Protein AF-A0A7C3M1H7-F1 (afdb_monomer)

Radius of gyration: 13.12 Å; Cα contacts (8 Å, |Δi|>4): 39; chains: 1; bounding box: 27×18×33 Å

Secondary structure (DSSP, 8-state):
------HHHHHHHHHHHHHHHHHSTTHHHHHHHHHHHHHHHHHHHHHHTT-----------

Mean predicted aligned error: 8.08 Å

pLDDT: mean 78.7, std 19.91, range [38.19, 98.31]

Solvent-accessible surface area (backbone atoms only — not comparable to full-atom values): 3618 Å² total; per-residue (Å²): 135,77,75,54,35,40,74,69,56,39,50,55,49,51,56,46,29,54,52,33,34,71,7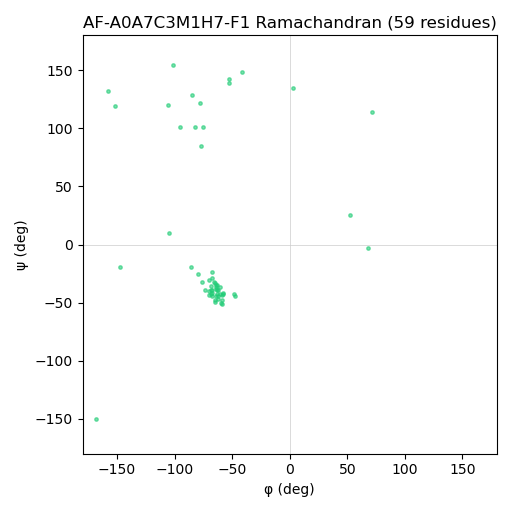6,36,84,69,41,18,60,53,50,54,50,51,55,52,52,52,49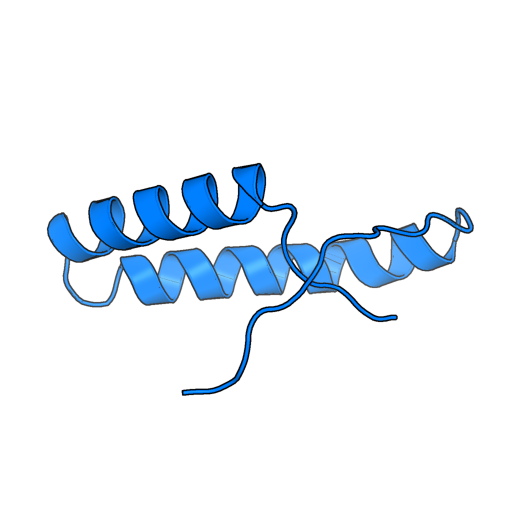,64,69,46,48,69,55,35,66,73,67,77,51,80,64,79,30,61,73,83,76,83,135

Foldseek 3Di:
DDDAAAPVRVVVLVVQLVVLCVVDNCRSVVVVVVVVVVCVVCVVVCVVVVNDPDHHHDDDD

Nearest PDB structures (foldseek):
  8c24-assembly1_B  TM=8.645E-01  e=7.889E+00  Mycobacterium tuberculosis H37Rv

Structure (mmCIF, N/CA/C/O backbone):
data_AF-A0A7C3M1H7-F1
#
_entry.id   AF-A0A7C3M1H7-F1
#
loop_
_atom_site.group_PDB
_atom_site.id
_atom_site.type_symbol
_atom_site.label_atom_id
_atom_site.label_alt_id
_atom_site.label_comp_id
_atom_site.label_asym_id
_atom_site.label_entity_id
_atom_site.label_seq_id
_atom_site.pdbx_PDB_ins_code
_atom_site.Cartn_x
_atom_site.Cartn_y
_atom_site.Cartn_z
_atom_site.occupancy
_atom_site.B_iso_or_equiv
_atom_site.auth_seq_id
_atom_site.auth_comp_id
_atom_site.auth_asym_id
_atom_site.auth_atom_id
_atom_site.pdbx_PDB_model_num
ATOM 1 N N . MET A 1 1 ? 10.254 -10.608 -12.381 1.00 50.72 1 MET A N 1
ATOM 2 C CA . MET A 1 1 ? 10.266 -9.133 -12.280 1.00 50.72 1 MET A CA 1
ATOM 3 C C . MET A 1 1 ? 10.160 -8.785 -10.807 1.00 50.72 1 MET A C 1
ATOM 5 O O . MET A 1 1 ? 9.262 -9.323 -10.172 1.00 50.72 1 MET A O 1
ATOM 9 N N . LYS A 1 2 ? 11.084 -7.996 -10.249 1.00 53.12 2 LYS A N 1
ATOM 10 C CA . LYS A 1 2 ? 11.016 -7.570 -8.844 1.00 53.12 2 LYS A CA 1
ATOM 11 C C . LYS A 1 2 ? 10.349 -6.188 -8.815 1.00 53.12 2 LYS A C 1
ATOM 13 O O . LYS A 1 2 ? 10.981 -5.217 -9.207 1.00 53.12 2 LYS A O 1
ATOM 18 N N . VAL A 1 3 ? 9.062 -6.160 -8.468 1.00 60.75 3 VAL A N 1
ATOM 19 C CA . VAL A 1 3 ? 8.258 -4.946 -8.207 1.00 60.75 3 VAL A CA 1
ATOM 20 C C . VAL A 1 3 ? 8.143 -4.779 -6.694 1.00 60.75 3 VAL A C 1
ATOM 22 O O . VAL A 1 3 ? 8.327 -5.746 -5.958 1.00 60.75 3 VAL A O 1
ATOM 25 N N . GLU A 1 4 ? 7.945 -3.553 -6.232 1.00 67.94 4 GLU A N 1
ATOM 26 C CA . GLU A 1 4 ? 8.391 -3.044 -4.934 1.00 67.94 4 GLU A CA 1
ATOM 27 C C . GLU A 1 4 ? 7.698 -1.653 -4.661 1.00 67.94 4 GLU A C 1
ATOM 29 O O . GLU A 1 4 ? 6.629 -1.470 -5.237 1.00 67.94 4 GLU A O 1
ATOM 34 N N . PHE A 1 5 ? 8.250 -0.651 -3.922 1.00 71.31 5 PHE A N 1
ATOM 35 C CA . PHE A 1 5 ? 7.714 0.755 -3.842 1.00 71.31 5 PHE A CA 1
ATOM 36 C C . PHE A 1 5 ? 8.767 1.882 -3.553 1.00 71.31 5 PHE A C 1
ATOM 38 O O . PHE A 1 5 ? 9.400 1.867 -2.496 1.00 71.31 5 PHE A O 1
ATOM 45 N N . LEU A 1 6 ? 8.956 2.891 -4.455 1.00 84.94 6 LEU A N 1
ATOM 46 C CA . LEU A 1 6 ? 9.943 4.006 -4.292 1.00 84.94 6 LEU A CA 1
ATOM 47 C C . LEU A 1 6 ? 9.697 4.651 -2.933 1.00 84.94 6 LEU A C 1
ATOM 49 O O . LEU A 1 6 ? 8.539 4.862 -2.614 1.00 84.94 6 LEU A O 1
ATOM 53 N N . LYS A 1 7 ? 10.721 5.078 -2.178 1.00 85.31 7 LYS A N 1
ATOM 54 C CA . LYS A 1 7 ? 10.499 5.577 -0.802 1.00 85.31 7 LYS A CA 1
ATOM 55 C C . LYS A 1 7 ? 9.358 6.605 -0.682 1.00 85.31 7 LYS A C 1
ATOM 57 O O . LYS A 1 7 ? 8.560 6.488 0.235 1.00 85.31 7 LYS A O 1
ATOM 62 N N . LEU A 1 8 ? 9.261 7.564 -1.607 1.00 88.62 8 LEU A N 1
ATOM 63 C CA . LEU A 1 8 ? 8.153 8.527 -1.627 1.00 88.62 8 LEU A CA 1
ATOM 64 C C . LEU A 1 8 ? 6.804 7.864 -1.960 1.00 88.62 8 LEU A C 1
ATOM 66 O O . LEU A 1 8 ? 5.830 8.111 -1.269 1.00 88.62 8 LEU A O 1
ATOM 70 N N . ALA A 1 9 ? 6.763 6.979 -2.956 1.00 87.31 9 ALA A N 1
ATOM 71 C CA . ALA A 1 9 ? 5.558 6.240 -3.332 1.00 87.31 9 ALA A CA 1
ATOM 72 C C . ALA A 1 9 ? 5.110 5.226 -2.258 1.00 87.31 9 ALA A C 1
ATOM 74 O O . ALA A 1 9 ? 3.923 4.952 -2.150 1.00 87.31 9 ALA A O 1
ATOM 75 N N . GLN A 1 10 ? 6.035 4.679 -1.457 1.00 89.56 10 GLN A N 1
ATOM 76 C CA . GLN A 1 10 ? 5.710 3.885 -0.269 1.00 89.56 10 GLN A CA 1
ATOM 77 C C . GLN A 1 10 ? 5.020 4.767 0.773 1.00 89.56 10 GLN A C 1
ATOM 79 O O . GLN A 1 10 ? 3.962 4.397 1.253 1.00 89.56 10 GLN A O 1
ATOM 84 N N . GLN A 1 11 ? 5.566 5.956 1.060 1.00 92.81 11 GLN A N 1
ATOM 85 C CA . GLN A 1 11 ? 4.932 6.905 1.982 1.00 92.81 11 GLN A CA 1
ATOM 86 C C . GLN A 1 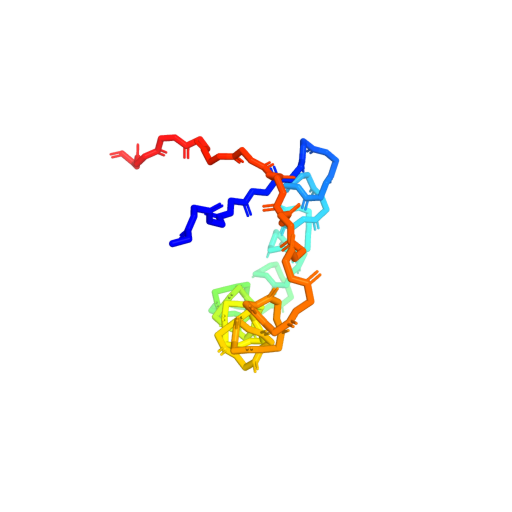11 ? 3.541 7.334 1.486 1.00 92.81 11 GLN A C 1
ATOM 88 O O . GLN A 1 11 ? 2.601 7.338 2.267 1.00 92.81 11 GLN A O 1
ATOM 93 N N . GLU A 1 12 ? 3.379 7.609 0.188 1.00 94.50 12 GLU A N 1
ATOM 94 C CA . GLU A 1 12 ? 2.071 7.915 -0.414 1.00 94.50 12 GLU A CA 1
ATOM 95 C C . GLU A 1 12 ? 1.083 6.734 -0.325 1.00 94.50 12 GLU A C 1
ATOM 97 O O . GLU A 1 12 ? -0.114 6.954 -0.142 1.00 94.50 12 GLU A O 1
ATOM 102 N N . LEU A 1 13 ? 1.561 5.486 -0.433 1.00 92.94 13 LEU A N 1
ATOM 103 C CA . LEU A 1 13 ? 0.739 4.284 -0.262 1.00 92.94 13 LEU A CA 1
ATOM 104 C C . LEU A 1 13 ? 0.318 4.085 1.201 1.00 92.9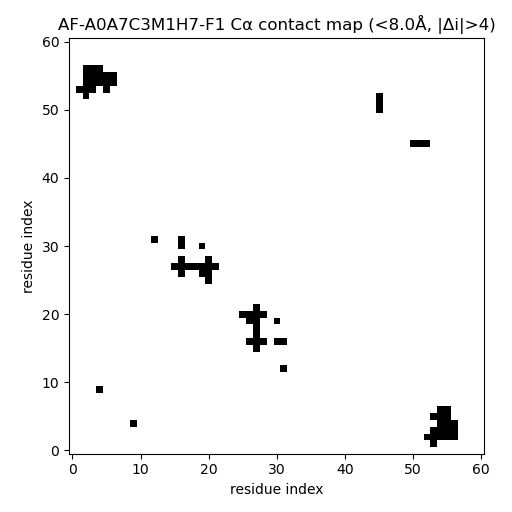4 13 LEU A C 1
ATOM 106 O O . LEU A 1 13 ? -0.844 3.769 1.453 1.00 92.94 13 LEU A O 1
ATOM 110 N N . ASP A 1 14 ? 1.246 4.284 2.139 1.00 94.69 14 ASP A N 1
ATOM 111 C CA . ASP A 1 14 ? 1.020 4.164 3.582 1.00 94.69 14 ASP A CA 1
ATOM 112 C C . ASP A 1 14 ? 0.018 5.238 4.057 1.00 94.69 14 ASP A C 1
ATOM 114 O O . ASP A 1 14 ? -1.003 4.905 4.661 1.00 94.69 14 ASP A O 1
ATOM 118 N N . ASP A 1 15 ? 0.235 6.508 3.684 1.00 97.25 15 ASP A N 1
ATOM 119 C CA . ASP A 1 15 ? -0.664 7.637 3.980 1.00 97.25 15 ASP A CA 1
ATOM 120 C C . ASP A 1 15 ? -2.082 7.394 3.415 1.00 97.25 15 ASP A C 1
ATOM 122 O O . ASP A 1 15 ? -3.093 7.677 4.069 1.00 97.25 15 ASP A O 1
ATOM 126 N N . ALA A 1 16 ? -2.180 6.852 2.193 1.00 96.88 16 ALA A N 1
ATOM 127 C CA . ALA A 1 16 ? -3.460 6.526 1.568 1.00 96.88 16 ALA A CA 1
ATOM 128 C C . ALA A 1 16 ? -4.159 5.338 2.251 1.00 96.88 16 ALA A C 1
ATOM 130 O O . ALA A 1 16 ? -5.376 5.386 2.454 1.00 96.88 16 ALA A O 1
ATOM 131 N N . PHE A 1 17 ? -3.414 4.297 2.640 1.00 97.44 17 PHE A N 1
ATOM 132 C CA . PHE A 1 17 ? -3.942 3.174 3.417 1.00 97.44 17 PHE A CA 1
ATOM 133 C C . PHE A 1 17 ? -4.527 3.656 4.751 1.00 97.44 17 PHE A C 1
ATOM 135 O O . PHE A 1 17 ? -5.689 3.360 5.038 1.00 97.44 17 PHE A O 1
ATOM 142 N N . GLU A 1 18 ? -3.767 4.441 5.526 1.00 97.62 18 GLU A N 1
ATOM 143 C CA . GLU A 1 18 ? -4.219 4.983 6.814 1.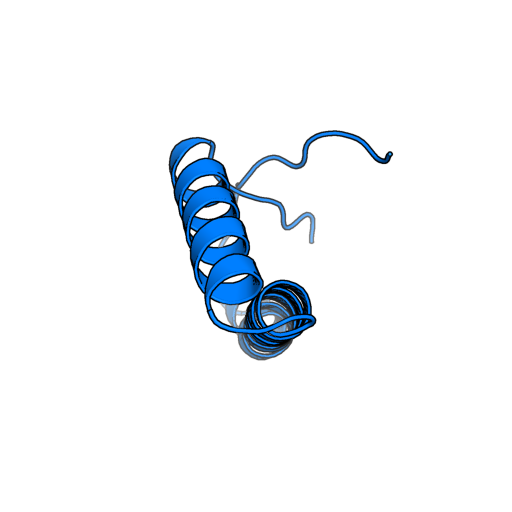00 97.62 18 GLU A CA 1
ATOM 144 C C . GLU A 1 18 ? -5.477 5.847 6.653 1.00 97.62 18 GLU A C 1
ATOM 146 O O . GLU A 1 18 ? -6.434 5.704 7.420 1.00 97.62 18 GLU A O 1
ATOM 151 N N . TYR A 1 19 ? -5.518 6.700 5.622 1.00 98.12 19 TYR A N 1
ATOM 152 C CA . TYR A 1 19 ? -6.695 7.513 5.320 1.00 98.12 19 TYR A CA 1
ATOM 153 C C . TYR A 1 19 ? -7.935 6.657 5.034 1.00 98.12 19 TYR A C 1
ATOM 155 O O . TYR A 1 19 ? -8.995 6.907 5.615 1.00 98.12 19 TYR A O 1
ATOM 163 N N . TYR A 1 20 ? -7.826 5.660 4.150 1.00 97.81 20 TYR A N 1
ATOM 164 C CA . TYR A 1 20 ? -8.965 4.827 3.762 1.00 97.81 20 TYR A CA 1
ATOM 165 C C . TYR A 1 20 ? -9.454 3.937 4.905 1.00 97.81 20 TYR A C 1
ATOM 167 O O . TYR A 1 20 ? -10.663 3.875 5.131 1.00 97.81 20 TYR A O 1
ATOM 175 N N . GLU A 1 21 ? -8.546 3.322 5.663 1.00 97.62 21 GLU A N 1
ATOM 176 C CA . GLU A 1 21 ? -8.898 2.489 6.818 1.00 97.62 21 GLU A CA 1
ATOM 177 C C . GLU A 1 21 ? -9.549 3.314 7.945 1.00 97.62 21 GLU A C 1
ATOM 179 O O . GLU A 1 21 ? -10.466 2.841 8.620 1.00 97.62 21 GLU A O 1
ATOM 184 N N . TYR A 1 22 ? -9.158 4.587 8.095 1.00 97.81 22 TYR A N 1
ATOM 185 C CA . TYR A 1 22 ? -9.841 5.536 8.979 1.00 97.81 22 TYR A CA 1
ATOM 186 C C . TYR A 1 22 ? -11.252 5.916 8.488 1.00 97.81 22 TYR A C 1
ATOM 188 O O . TYR A 1 22 ? -12.148 6.097 9.315 1.00 97.81 22 TYR A O 1
ATOM 196 N N . GLN A 1 23 ? -11.485 6.036 7.170 1.00 98.31 23 GLN A N 1
ATOM 197 C CA . GLN A 1 23 ? -12.836 6.298 6.639 1.00 98.31 23 GLN A CA 1
ATOM 198 C C . GLN A 1 23 ? -13.780 5.107 6.852 1.00 98.31 23 GLN A C 1
ATOM 200 O O . GLN A 1 23 ? -14.957 5.297 7.168 1.00 98.31 23 GLN A O 1
ATOM 205 N N . GLN A 1 24 ? -13.288 3.885 6.636 1.00 98.06 24 GLN A N 1
ATOM 206 C CA . GLN A 1 24 ? -14.064 2.658 6.772 1.00 98.06 24 GLN A CA 1
ATOM 207 C C . GLN A 1 24 ? -13.128 1.464 7.004 1.00 98.06 24 GLN A C 1
ATOM 209 O O . GLN A 1 24 ? -12.203 1.244 6.229 1.00 98.06 24 GLN A O 1
ATOM 214 N N . THR A 1 25 ? -13.439 0.637 8.005 1.00 96.75 25 THR A N 1
ATOM 215 C CA . THR A 1 25 ? -12.754 -0.644 8.236 1.00 96.75 25 THR A CA 1
ATOM 216 C C . THR A 1 25 ? -12.741 -1.515 6.975 1.00 96.75 25 THR A C 1
ATOM 218 O O . THR A 1 25 ? -13.742 -1.586 6.255 1.00 96.75 25 THR A O 1
ATOM 221 N N . ASP A 1 26 ? -11.609 -2.168 6.722 1.00 97.31 26 ASP A N 1
ATOM 222 C CA . ASP A 1 26 ? -11.270 -2.959 5.531 1.00 97.31 26 ASP A CA 1
ATOM 223 C C . ASP A 1 26 ? -11.107 -2.155 4.219 1.00 97.31 26 ASP A C 1
ATO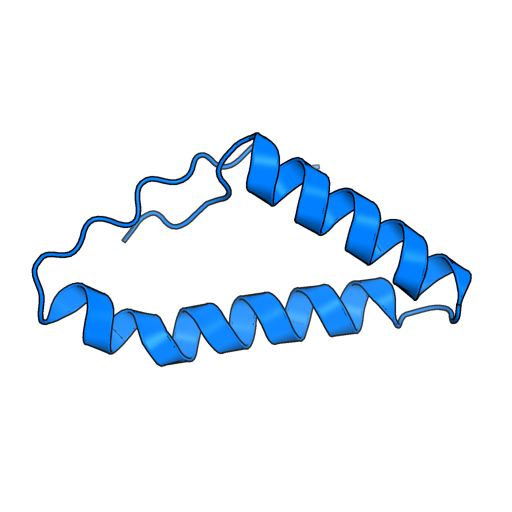M 225 O O . ASP A 1 26 ? -10.756 -2.730 3.182 1.00 97.31 26 ASP A O 1
ATOM 229 N N . LEU A 1 27 ? -11.339 -0.834 4.200 1.00 97.31 27 LEU A N 1
ATOM 230 C CA . LEU A 1 27 ? -11.214 -0.040 2.970 1.00 97.31 27 LEU A CA 1
ATOM 231 C C . LEU A 1 27 ? -9.752 0.232 2.592 1.00 97.31 27 LEU A C 1
ATOM 233 O O . LEU A 1 27 ? -9.453 0.265 1.396 1.00 97.31 27 LEU A O 1
ATOM 237 N N . GLY A 1 28 ? -8.843 0.359 3.565 1.00 97.25 28 GLY A N 1
ATOM 238 C CA . GLY A 1 28 ? -7.408 0.498 3.295 1.00 97.25 28 GLY A CA 1
ATOM 239 C C . GLY A 1 28 ? -6.846 -0.760 2.633 1.00 97.25 28 GLY A C 1
ATOM 240 O O . GLY A 1 28 ? -6.155 -0.684 1.615 1.00 97.25 28 GLY A O 1
ATOM 241 N N . TYR A 1 29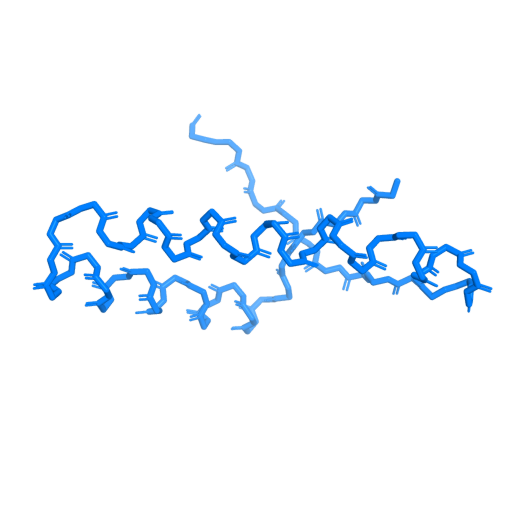 ? -7.230 -1.934 3.140 1.00 95.56 29 TYR A N 1
ATOM 242 C CA . TYR A 1 29 ? -6.835 -3.226 2.570 1.00 95.56 29 TYR A CA 1
ATOM 243 C C . TYR A 1 29 ? -7.349 -3.413 1.137 1.00 95.56 29 TYR A C 1
ATOM 245 O O . TYR A 1 29 ? -6.584 -3.807 0.257 1.00 95.56 29 TYR A O 1
ATOM 253 N N . ARG A 1 30 ? -8.616 -3.062 0.876 1.00 97.12 30 ARG A N 1
ATOM 254 C CA . ARG A 1 30 ? -9.211 -3.107 -0.473 1.00 97.12 30 ARG A CA 1
ATOM 255 C C . ARG A 1 30 ? -8.546 -2.131 -1.447 1.00 97.12 30 ARG A C 1
ATOM 257 O O . ARG A 1 30 ? -8.387 -2.457 -2.618 1.00 97.12 30 ARG A O 1
ATOM 264 N N . PHE A 1 31 ? -8.146 -0.948 -0.980 1.00 95.50 31 PHE A N 1
ATOM 265 C CA . PHE A 1 31 ? -7.373 -0.002 -1.787 1.00 95.50 31 PHE A CA 1
ATOM 266 C C . PHE A 1 31 ? -6.011 -0.590 -2.190 1.00 95.50 31 PHE A C 1
ATOM 268 O O . PHE A 1 31 ? -5.656 -0.565 -3.368 1.00 95.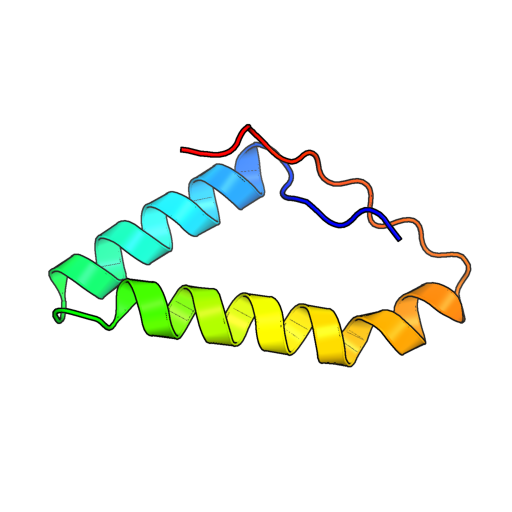50 31 PHE A O 1
ATOM 275 N N . VAL A 1 32 ? -5.280 -1.179 -1.239 1.00 94.00 32 VAL A N 1
ATOM 276 C CA . VAL A 1 32 ? -3.977 -1.815 -1.497 1.00 94.00 32 VAL A CA 1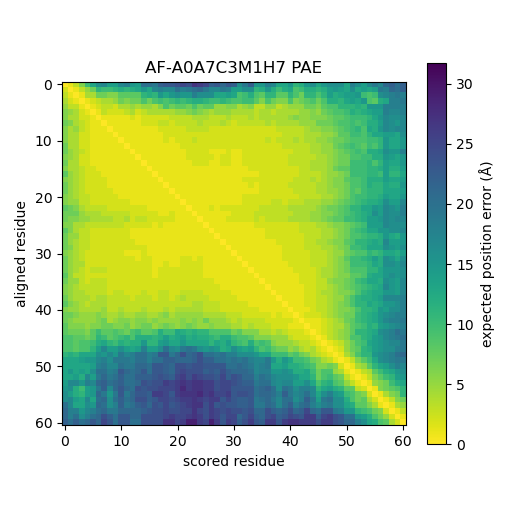
ATOM 277 C C . VAL A 1 32 ? -4.105 -3.026 -2.437 1.00 94.00 32 VAL A C 1
ATOM 279 O O . VAL A 1 32 ? -3.272 -3.196 -3.327 1.00 94.00 32 VAL A O 1
ATOM 282 N N . GLU A 1 33 ? -5.163 -3.832 -2.302 1.00 94.69 33 GLU A N 1
ATOM 283 C CA . GLU A 1 33 ? -5.474 -4.934 -3.227 1.00 94.69 33 GLU A CA 1
ATOM 284 C C . GLU A 1 33 ? -5.661 -4.435 -4.671 1.00 94.69 33 GLU A C 1
ATOM 286 O O . GLU A 1 33 ? -5.022 -4.953 -5.588 1.00 94.69 33 GLU A O 1
ATOM 291 N N . GLU A 1 34 ? -6.449 -3.375 -4.881 1.00 94.81 34 GLU A N 1
ATOM 292 C CA . GLU A 1 34 ? -6.654 -2.786 -6.212 1.00 94.81 34 GLU A CA 1
ATOM 293 C C . GLU A 1 34 ? -5.370 -2.188 -6.813 1.00 94.81 34 GLU A C 1
ATOM 295 O O . GLU A 1 34 ? -5.136 -2.304 -8.020 1.00 94.81 34 GLU A O 1
ATOM 300 N N . VAL A 1 35 ? -4.488 -1.615 -5.987 1.00 91.12 35 VAL A N 1
ATOM 301 C CA . VAL A 1 35 ? -3.161 -1.150 -6.429 1.00 91.12 35 VAL A CA 1
ATOM 302 C C . VAL A 1 35 ? -2.296 -2.322 -6.919 1.00 91.12 35 VAL A C 1
ATOM 304 O O . VAL A 1 35 ? -1.671 -2.222 -7.979 1.00 91.12 35 VAL A O 1
ATOM 307 N N . TYR A 1 36 ? -2.301 -3.463 -6.221 1.00 87.88 36 TYR A N 1
ATOM 308 C CA . TYR A 1 36 ? -1.599 -4.666 -6.686 1.00 87.88 36 TYR A CA 1
ATOM 309 C C . TYR A 1 36 ? -2.240 -5.286 -7.938 1.00 87.88 36 TYR A C 1
ATOM 311 O O . TYR A 1 36 ? -1.513 -5.663 -8.863 1.00 87.88 36 TYR A O 1
ATOM 319 N N . ASN A 1 37 ? -3.573 -5.310 -8.031 1.00 89.81 37 ASN A N 1
ATOM 320 C CA . ASN A 1 37 ? -4.294 -5.739 -9.235 1.00 89.81 37 ASN A CA 1
ATOM 321 C C . ASN A 1 37 ? -3.902 -4.884 -10.455 1.00 89.81 37 ASN A C 1
ATOM 323 O O . ASN A 1 37 ? -3.635 -5.418 -11.536 1.00 89.81 37 ASN A O 1
ATOM 327 N N . ALA A 1 38 ? -3.780 -3.563 -10.282 1.00 88.56 38 ALA A N 1
ATOM 328 C CA . ALA A 1 38 ? -3.318 -2.657 -11.331 1.00 88.56 38 ALA A CA 1
ATOM 329 C C . ALA A 1 38 ? -1.873 -2.956 -11.780 1.00 88.56 38 ALA A C 1
ATOM 331 O O . ALA A 1 38 ? -1.594 -2.938 -12.984 1.00 88.56 38 ALA A O 1
ATOM 332 N N . PHE A 1 39 ? -0.962 -3.295 -10.858 1.00 84.31 39 PHE A N 1
ATOM 333 C CA . PHE A 1 39 ? 0.396 -3.721 -11.226 1.00 84.31 39 PHE A CA 1
ATOM 334 C C . PHE A 1 39 ? 0.414 -5.018 -12.038 1.00 84.31 39 PHE A C 1
ATOM 336 O O . PHE A 1 39 ? 1.185 -5.128 -12.997 1.00 84.31 39 PHE A O 1
ATOM 343 N N . ASP A 1 40 ? -0.442 -5.981 -11.705 1.00 84.56 40 ASP A N 1
ATOM 344 C CA . ASP A 1 40 ? -0.525 -7.252 -12.426 1.00 84.56 40 ASP A CA 1
ATOM 345 C C . ASP A 1 40 ? -1.120 -7.086 -13.834 1.00 84.56 40 ASP A C 1
ATOM 347 O O . ASP A 1 40 ? -0.677 -7.770 -14.761 1.00 84.56 40 ASP A O 1
ATOM 351 N N . LEU A 1 41 ? -2.011 -6.107 -14.035 1.00 87.19 41 LEU A N 1
ATOM 352 C CA . LEU A 1 41 ? -2.507 -5.710 -15.360 1.00 87.19 41 LEU A CA 1
ATOM 353 C C . LEU A 1 41 ? -1.432 -5.050 -16.240 1.00 87.19 41 LEU A C 1
ATOM 355 O O . LEU A 1 41 ? -1.383 -5.324 -17.441 1.00 87.19 41 LEU A O 1
ATOM 359 N N . ILE A 1 42 ? -0.558 -4.199 -15.683 1.00 81.88 42 ILE A N 1
ATOM 360 C CA . ILE A 1 42 ? 0.495 -3.524 -16.473 1.00 81.88 42 ILE A CA 1
ATOM 361 C C . ILE A 1 42 ? 1.778 -4.355 -16.624 1.00 81.88 42 ILE A C 1
ATOM 363 O O . ILE A 1 42 ? 2.556 -4.117 -17.551 1.00 81.88 42 ILE A O 1
ATOM 367 N N . ARG A 1 43 ? 2.000 -5.361 -15.766 1.00 77.62 43 ARG A N 1
ATOM 368 C CA . ARG A 1 43 ? 3.178 -6.250 -15.779 1.00 77.62 43 ARG A CA 1
ATOM 369 C C . ARG A 1 43 ? 3.520 -6.820 -17.171 1.00 77.62 43 ARG A C 1
ATOM 371 O O . ARG A 1 43 ? 4.700 -6.770 -17.520 1.00 77.62 43 ARG A O 1
ATOM 378 N N . PRO A 1 44 ? 2.571 -7.308 -18.001 1.00 79.44 44 PRO A N 1
ATOM 379 C CA . PRO A 1 44 ? 2.877 -7.787 -19.353 1.00 79.44 44 PRO A CA 1
ATOM 380 C C . PRO A 1 44 ? 3.385 -6.688 -20.298 1.00 79.44 44 PRO A C 1
ATOM 382 O O . PRO A 1 44 ? 4.231 -6.957 -21.146 1.00 79.44 44 PRO A O 1
ATOM 385 N N . PHE A 1 45 ? 2.907 -5.449 -20.143 1.00 75.00 45 PHE A N 1
ATOM 386 C CA . PHE A 1 45 ? 3.343 -4.315 -20.961 1.00 75.00 45 PHE A CA 1
ATOM 387 C C . PHE A 1 45 ? 4.750 -3.851 -20.579 1.00 75.00 45 PHE A C 1
ATOM 389 O O . PHE A 1 45 ? 5.553 -3.561 -21.459 1.00 75.00 45 PHE A O 1
ATOM 396 N N . LEU A 1 46 ? 5.089 -3.844 -19.287 1.00 69.19 46 LEU A N 1
ATOM 397 C CA . LEU A 1 46 ? 6.434 -3.482 -18.821 1.00 69.19 46 LEU A CA 1
ATOM 398 C C . LEU A 1 46 ? 7.517 -4.417 -19.390 1.00 69.19 46 LEU A C 1
ATOM 400 O O . LEU A 1 46 ? 8.591 -3.955 -19.775 1.00 69.19 46 LEU A O 1
ATOM 404 N N . LEU A 1 47 ? 7.198 -5.710 -19.538 1.00 65.50 47 LEU A N 1
ATOM 405 C CA . LEU A 1 47 ? 8.059 -6.703 -20.192 1.00 65.50 47 LEU A CA 1
ATOM 406 C C . LEU A 1 47 ? 8.226 -6.475 -21.707 1.00 65.50 47 LEU A C 1
ATOM 408 O O . LEU A 1 47 ? 9.215 -6.928 -22.274 1.00 65.50 47 LEU A O 1
ATOM 412 N N . LEU A 1 48 ? 7.286 -5.791 -22.371 1.00 66.31 48 LEU A N 1
ATOM 413 C CA . LEU A 1 48 ? 7.339 -5.516 -23.813 1.00 66.31 48 LEU A CA 1
ATOM 414 C C . LEU A 1 48 ? 8.273 -4.342 -24.162 1.00 66.31 48 LEU A C 1
ATOM 416 O O . LEU A 1 48 ? 8.785 -4.278 -25.277 1.00 66.31 48 LEU A O 1
ATOM 420 N N . PHE A 1 49 ? 8.490 -3.420 -23.221 1.00 61.03 49 PHE A N 1
ATOM 421 C CA . PHE A 1 49 ? 9.276 -2.195 -23.422 1.00 61.03 49 PHE A CA 1
ATOM 422 C C . PHE A 1 49 ? 10.676 -2.235 -22.781 1.00 61.03 49 PHE A C 1
ATOM 424 O O . PHE A 1 49 ? 11.322 -1.194 -22.690 1.00 61.03 49 PHE A O 1
ATOM 431 N N . ASP A 1 50 ? 11.125 -3.402 -22.298 1.00 57.19 50 ASP A N 1
ATOM 432 C CA . ASP A 1 50 ? 12.350 -3.569 -21.484 1.00 57.19 50 ASP A CA 1
ATOM 433 C C . ASP A 1 50 ? 12.397 -2.612 -20.261 1.00 57.19 50 ASP A C 1
ATOM 435 O O . ASP A 1 50 ? 13.447 -2.232 -19.731 1.00 57.19 50 ASP A O 1
ATOM 439 N N . ALA A 1 51 ? 11.214 -2.194 -19.798 1.00 55.31 51 ALA A N 1
ATOM 440 C CA . ALA A 1 51 ? 11.046 -1.130 -18.824 1.00 55.31 51 ALA A CA 1
ATOM 441 C C . ALA A 1 51 ? 11.246 -1.671 -17.404 1.00 55.31 51 ALA A C 1
ATOM 443 O O . ALA A 1 51 ? 10.350 -2.267 -16.801 1.00 55.31 51 ALA A O 1
ATOM 444 N N . THR A 1 52 ? 12.431 -1.433 -16.838 1.00 52.69 52 THR A N 1
ATOM 445 C CA . THR A 1 52 ? 12.712 -1.800 -15.446 1.00 52.69 52 THR A CA 1
ATOM 446 C C . THR A 1 52 ? 12.035 -0.814 -14.492 1.00 52.69 52 THR A C 1
ATOM 448 O O . THR A 1 52 ? 12.548 0.273 -14.236 1.00 52.69 52 THR A O 1
ATOM 451 N N . VAL A 1 53 ? 10.899 -1.212 -13.917 1.00 55.97 53 VAL A N 1
ATOM 452 C CA . VAL A 1 53 ? 10.273 -0.506 -12.787 1.00 55.97 53 VAL A CA 1
ATOM 453 C C . VAL A 1 53 ? 11.050 -0.851 -11.505 1.00 55.97 53 VAL A C 1
ATOM 455 O O . VAL A 1 53 ? 10.722 -1.804 -10.804 1.00 55.97 53 VAL A O 1
ATOM 458 N N . ILE A 1 54 ? 12.144 -0.115 -11.256 1.00 46.44 54 ILE A N 1
ATOM 459 C CA . ILE A 1 54 ? 13.008 -0.228 -10.059 1.00 46.44 54 ILE A CA 1
ATOM 460 C C . ILE A 1 54 ? 12.331 0.467 -8.900 1.00 46.44 54 ILE A C 1
ATOM 462 O O . ILE A 1 54 ? 12.073 1.666 -9.032 1.00 46.44 54 ILE A O 1
ATOM 466 N N . VAL A 1 55 ? 12.059 -0.213 -7.777 1.00 52.50 55 VAL A N 1
ATOM 467 C CA . VAL A 1 55 ? 11.150 0.442 -6.834 1.00 52.50 55 VAL A CA 1
ATOM 468 C C . VAL A 1 55 ? 11.394 0.166 -5.303 1.00 52.50 55 VAL A C 1
ATOM 470 O O . VAL A 1 55 ? 11.179 1.093 -4.555 1.00 52.50 55 VAL A O 1
ATOM 473 N N . TYR A 1 56 ? 12.099 -0.886 -4.815 1.00 40.09 56 TYR A N 1
ATOM 474 C CA . TYR A 1 56 ? 12.467 -1.241 -3.381 1.00 40.09 56 TYR A CA 1
ATOM 475 C C . TYR A 1 56 ? 11.373 -1.744 -2.366 1.00 40.09 56 TYR A C 1
ATOM 477 O O . TYR A 1 56 ? 10.448 -1.012 -2.047 1.00 40.09 56 TYR A O 1
ATOM 485 N N . SER A 1 57 ? 11.434 -3.010 -1.886 1.00 38.44 57 SER A N 1
ATOM 486 C CA . SER A 1 57 ? 10.470 -3.652 -0.938 1.00 38.44 57 SER A CA 1
ATOM 487 C C . SER A 1 57 ? 11.053 -3.797 0.484 1.00 38.44 57 SER A C 1
ATOM 489 O O . SER A 1 57 ? 12.060 -4.499 0.643 1.00 38.44 57 SER A O 1
ATOM 491 N N . PRO A 1 58 ? 10.438 -3.199 1.527 1.00 39.31 58 PRO A N 1
ATOM 492 C CA . PRO A 1 58 ? 10.800 -3.447 2.917 1.00 39.31 58 PRO A CA 1
ATOM 493 C C . PRO A 1 58 ? 10.086 -4.693 3.464 1.00 39.31 58 PRO A C 1
ATOM 495 O O . PRO A 1 58 ? 8.874 -4.817 3.359 1.00 39.31 58 PRO A O 1
ATOM 498 N N . ASN A 1 59 ? 10.890 -5.587 4.041 1.00 39.34 59 ASN A N 1
ATOM 499 C CA . ASN A 1 59 ? 10.598 -6.732 4.914 1.00 39.34 59 ASN A CA 1
ATOM 500 C C . ASN A 1 59 ? 9.138 -7.101 5.249 1.00 39.34 59 ASN A C 1
ATOM 502 O O . ASN A 1 59 ? 8.356 -6.295 5.745 1.00 39.34 59 ASN A O 1
ATOM 506 N N . SER A 1 60 ? 8.879 -8.409 5.159 1.00 43.97 60 SER A N 1
ATOM 507 C CA . SER A 1 60 ? 7.811 -9.120 5.865 1.00 43.97 60 SER A CA 1
ATOM 508 C C . SER A 1 60 ? 7.647 -8.682 7.327 1.00 43.97 60 SER A C 1
ATOM 510 O O . SER A 1 60 ? 8.640 -8.384 7.994 1.00 43.97 60 SER A O 1
ATOM 512 N N . ILE A 1 61 ? 6.395 -8.754 7.794 1.00 38.19 61 ILE A N 1
ATOM 513 C CA . ILE A 1 61 ? 5.959 -8.705 9.204 1.00 38.19 61 ILE A CA 1
ATOM 514 C C . ILE A 1 61 ? 6.831 -9.616 10.085 1.00 38.19 61 ILE A C 1
ATOM 516 O O . ILE A 1 61 ? 7.060 -10.774 9.659 1.00 38.19 61 ILE A O 1
#

Sequence (61 aa):
MKVEFLKLAQQELDDAFEYYEYQQTDLGYRFVEEVYNAFDLIRPFLLLFDATVIVYSPNSI